Protein AF-A0A971KJ09-F1 (afdb_monomer)

Structure (mmCIF, N/CA/C/O backbone):
data_AF-A0A971KJ09-F1
#
_entry.id   AF-A0A971KJ09-F1
#
loop_
_atom_site.group_PDB
_atom_site.id
_atom_site.type_symbol
_atom_site.label_atom_id
_atom_site.label_alt_id
_atom_site.label_comp_id
_atom_site.label_asym_id
_atom_site.label_entity_id
_atom_site.label_seq_id
_atom_site.pdbx_PDB_ins_code
_atom_site.Cartn_x
_atom_site.Cartn_y
_atom_site.Cartn_z
_atom_site.occupancy
_atom_site.B_iso_or_equiv
_atom_site.auth_seq_id
_atom_site.auth_comp_id
_atom_site.auth_asym_id
_atom_site.auth_atom_id
_atom_site.pdbx_PDB_model_num
ATOM 1 N N . MET A 1 1 ? -15.770 -25.668 11.249 1.00 57.56 1 MET A N 1
ATOM 2 C CA . MET A 1 1 ? -14.343 -25.290 11.060 1.00 57.56 1 MET A CA 1
ATOM 3 C C . MET A 1 1 ? -14.126 -23.789 10.835 1.00 57.56 1 MET A C 1
ATOM 5 O O . MET A 1 1 ? -13.241 -23.232 11.472 1.00 57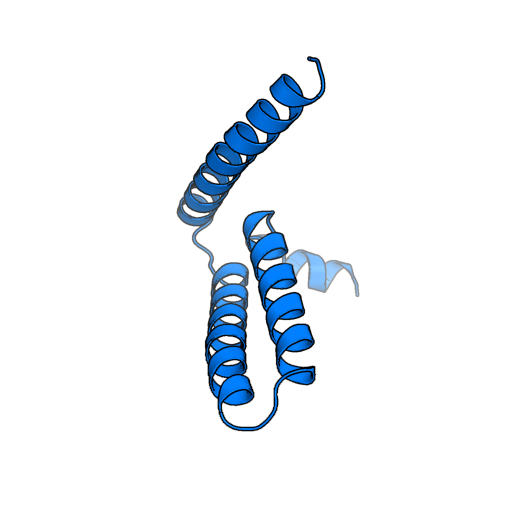.56 1 MET A O 1
ATOM 9 N N . LYS A 1 2 ? -14.954 -23.107 10.026 1.00 57.72 2 LYS A N 1
ATOM 10 C CA . LYS A 1 2 ? -14.852 -21.652 9.763 1.00 57.72 2 LYS A CA 1
ATOM 11 C C . LYS A 1 2 ? -14.829 -20.766 11.027 1.00 57.72 2 LYS A C 1
ATOM 13 O O . LYS A 1 2 ? -14.082 -19.799 11.076 1.00 57.72 2 LYS A O 1
ATOM 18 N N . GLN A 1 3 ? -15.556 -21.154 12.079 1.00 65.56 3 GLN A N 1
ATOM 19 C CA . GLN A 1 3 ? -15.652 -20.392 13.333 1.00 65.56 3 GLN A CA 1
ATOM 20 C C . GLN A 1 3 ? -14.357 -20.338 14.169 1.00 65.56 3 GLN A C 1
ATOM 22 O O . GLN A 1 3 ? -14.150 -19.384 14.915 1.00 65.56 3 GLN A O 1
ATOM 27 N N . LYS A 1 4 ? -13.467 -21.339 14.059 1.00 64.62 4 LYS A N 1
ATOM 28 C CA . LYS A 1 4 ? -12.178 -21.332 14.779 1.00 64.62 4 LYS A CA 1
ATOM 29 C C . LYS A 1 4 ? -11.193 -20.350 14.141 1.00 64.62 4 LYS A C 1
ATOM 31 O O . LYS A 1 4 ? -10.519 -19.614 14.853 1.00 64.62 4 LYS A O 1
ATOM 36 N N . LEU A 1 5 ? -11.173 -20.290 12.807 1.00 63.75 5 LEU A N 1
ATOM 37 C CA . LEU A 1 5 ? -10.350 -19.344 12.048 1.00 63.75 5 LEU A CA 1
ATOM 38 C C . LEU A 1 5 ? -10.810 -17.899 12.270 1.00 63.75 5 LEU A C 1
ATOM 40 O O . LEU A 1 5 ? -9.983 -17.027 12.521 1.00 63.75 5 LEU A O 1
ATOM 44 N N . SER A 1 6 ? -12.122 -17.649 12.270 1.00 62.31 6 SER A N 1
ATOM 45 C CA . SER A 1 6 ? -12.664 -16.316 12.546 1.00 62.31 6 SER A CA 1
ATOM 46 C C . SER A 1 6 ? -12.440 -15.871 13.994 1.00 62.31 6 SER A C 1
ATOM 48 O O . SER A 1 6 ? -12.142 -14.703 14.205 1.00 62.31 6 SER A O 1
ATOM 50 N N . ARG A 1 7 ? -12.491 -16.778 14.987 1.00 66.94 7 ARG A N 1
ATOM 51 C CA . ARG A 1 7 ? -12.094 -16.473 16.379 1.00 66.94 7 ARG A CA 1
ATOM 52 C C . ARG A 1 7 ? -10.595 -16.210 16.536 1.00 66.94 7 ARG A C 1
ATOM 54 O O . ARG A 1 7 ? -10.225 -15.366 17.338 1.00 66.94 7 ARG A O 1
ATOM 61 N N . PHE A 1 8 ? -9.740 -16.883 15.766 1.00 65.31 8 PHE A N 1
ATOM 62 C CA . PHE A 1 8 ? -8.291 -16.640 15.777 1.00 65.31 8 PHE A CA 1
ATOM 63 C C . PHE A 1 8 ? -7.899 -15.320 15.090 1.00 65.31 8 PHE A C 1
ATOM 65 O O . PHE A 1 8 ? -6.885 -14.712 15.426 1.00 65.31 8 PHE A O 1
ATOM 72 N N . MET A 1 9 ? -8.714 -14.871 14.133 1.00 62.06 9 MET A N 1
ATOM 73 C CA . MET A 1 9 ? -8.612 -13.553 13.495 1.00 62.06 9 MET A CA 1
ATOM 74 C C . MET A 1 9 ? -9.325 -12.444 14.282 1.00 62.06 9 MET A C 1
ATOM 76 O O . MET A 1 9 ? -9.103 -11.264 14.014 1.00 62.06 9 MET A O 1
ATOM 80 N N . TYR A 1 10 ? -10.154 -12.805 15.265 1.00 55.44 10 TYR A N 1
ATOM 81 C CA . TYR A 1 10 ? -10.861 -11.866 16.127 1.00 55.44 10 TYR A CA 1
ATOM 82 C C . TYR A 1 10 ? -9.845 -11.146 17.017 1.00 55.44 10 TYR A C 1
ATOM 84 O O . TYR A 1 10 ? -9.152 -11.766 17.820 1.00 55.44 10 TYR A O 1
ATOM 92 N N . GLY A 1 11 ? -9.708 -9.834 16.835 1.00 63.03 11 GLY A N 1
ATOM 93 C CA . GLY A 1 11 ? -8.681 -9.053 17.524 1.00 63.03 11 GLY A CA 1
ATOM 94 C C . GLY A 1 11 ? -7.331 -8.983 16.802 1.00 63.03 11 GLY A C 1
ATOM 95 O O . GLY A 1 11 ? -6.351 -8.578 17.426 1.00 63.03 11 GLY A O 1
ATOM 96 N N . ARG A 1 12 ? -7.265 -9.276 15.489 1.00 61.31 12 ARG A N 1
ATOM 97 C CA . ARG A 1 12 ? -6.178 -8.801 14.604 1.00 61.31 12 ARG A CA 1
ATOM 98 C C . ARG A 1 12 ? -6.648 -7.691 13.667 1.00 61.31 12 ARG A C 1
ATOM 100 O O . ARG A 1 12 ? -7.823 -7.627 13.307 1.00 61.31 12 ARG A O 1
ATOM 107 N N . TYR A 1 13 ? -5.725 -6.809 13.291 1.00 61.72 13 TYR A N 1
ATOM 108 C CA . TYR A 1 13 ? -5.977 -5.782 12.287 1.00 61.72 13 TYR A CA 1
ATOM 109 C C . TYR A 1 13 ? -6.117 -6.488 10.933 1.00 61.72 13 TYR A C 1
ATOM 111 O O . TYR A 1 13 ? -5.155 -7.053 10.421 1.00 61.72 13 TYR A O 1
ATOM 119 N N . GLY A 1 14 ? -7.343 -6.572 10.412 1.00 65.44 14 GLY A N 1
ATOM 120 C CA . GLY A 1 14 ? -7.614 -7.197 9.118 1.00 65.44 14 GLY A CA 1
ATOM 121 C C . GLY A 1 14 ? -6.950 -6.454 7.953 1.00 65.44 14 GLY A C 1
ATOM 122 O O . GLY A 1 14 ? -6.196 -5.500 8.136 1.00 65.44 14 GLY A O 1
ATOM 123 N N . ILE A 1 15 ? -7.259 -6.878 6.728 1.00 66.25 15 ILE A N 1
ATOM 124 C CA . ILE A 1 15 ? -6.757 -6.227 5.512 1.00 66.25 15 ILE A CA 1
ATOM 125 C C . ILE A 1 15 ? -7.405 -4.837 5.376 1.00 66.25 15 ILE A C 1
ATOM 127 O O . ILE A 1 15 ? -8.572 -4.723 4.993 1.00 66.25 15 ILE A O 1
ATOM 131 N N . ASP A 1 16 ? -6.646 -3.785 5.686 1.00 75.44 16 ASP A N 1
ATOM 132 C CA . ASP A 1 16 ? -7.037 -2.384 5.499 1.00 75.44 16 ASP A CA 1
ATOM 133 C C . ASP A 1 16 ? -6.656 -1.849 4.107 1.00 75.44 16 ASP A C 1
ATOM 135 O O . ASP A 1 16 ? -6.023 -2.530 3.297 1.00 75.44 16 ASP A O 1
ATOM 139 N N . GLU A 1 17 ? -7.077 -0.624 3.797 1.00 70.75 17 GLU A N 1
ATOM 140 C CA . GLU A 1 17 ? -6.918 -0.032 2.465 1.00 70.75 17 GLU A CA 1
ATOM 141 C C . GLU A 1 17 ? -5.451 0.230 2.101 1.00 70.75 17 GLU A C 1
ATOM 143 O O . GLU A 1 17 ? -5.046 -0.037 0.968 1.00 70.75 17 GLU A O 1
ATOM 148 N N . LEU A 1 18 ? -4.626 0.637 3.074 1.00 74.00 18 LEU A N 1
ATOM 149 C CA . LEU A 1 18 ? -3.180 0.737 2.884 1.00 74.00 18 LEU A CA 1
ATOM 150 C C . LEU A 1 18 ? -2.541 -0.636 2.616 1.00 74.00 18 LEU A C 1
ATOM 152 O O . LEU A 1 18 ? -1.683 -0.743 1.745 1.00 74.00 18 LEU A O 1
ATOM 156 N N . SER A 1 19 ? -2.968 -1.703 3.300 1.00 74.19 19 SER A N 1
ATOM 157 C CA . SER A 1 19 ? -2.452 -3.058 3.048 1.00 74.19 19 SER A CA 1
ATOM 158 C C . SER A 1 19 ? -2.895 -3.595 1.688 1.00 74.19 19 SER A C 1
ATOM 160 O O . SER A 1 19 ? -2.118 -4.291 1.035 1.00 74.19 19 SER A O 1
ATOM 162 N N . LYS A 1 20 ? -4.096 -3.234 1.209 1.00 78.25 20 LYS A N 1
ATOM 163 C CA . LYS A 1 20 ? -4.521 -3.519 -0.175 1.00 78.25 20 LYS A CA 1
ATOM 164 C C . LYS A 1 20 ? -3.626 -2.802 -1.178 1.00 78.25 20 LYS A C 1
ATOM 166 O O . LYS A 1 20 ? -3.144 -3.441 -2.107 1.00 78.25 20 LYS A O 1
ATOM 171 N N . PHE A 1 21 ? -3.359 -1.512 -0.970 1.00 80.19 21 PHE A N 1
ATOM 172 C CA . PHE A 1 21 ? -2.438 -0.752 -1.816 1.00 80.19 21 PHE A CA 1
ATOM 173 C C . PHE A 1 21 ? -1.042 -1.381 -1.837 1.00 80.19 21 PHE A C 1
ATOM 175 O O . PHE A 1 21 ? -0.496 -1.607 -2.911 1.00 80.19 21 PHE A O 1
ATOM 182 N N . LEU A 1 22 ? -0.500 -1.738 -0.669 1.00 77.38 22 LEU A N 1
ATOM 183 C CA . LEU A 1 22 ? 0.803 -2.393 -0.565 1.00 77.38 22 LEU A CA 1
ATOM 184 C C . LEU A 1 22 ? 0.829 -3.742 -1.293 1.00 77.38 22 LEU A C 1
ATOM 186 O O . LEU A 1 22 ? 1.807 -4.060 -1.962 1.00 77.38 22 LEU A O 1
ATOM 190 N N . SER A 1 23 ? -0.253 -4.516 -1.185 1.00 76.25 23 SER A N 1
ATOM 191 C CA . SER A 1 23 ? -0.393 -5.807 -1.866 1.00 76.25 23 SER A CA 1
ATOM 192 C C . SER A 1 23 ? -0.422 -5.632 -3.383 1.00 76.25 23 SER A C 1
ATOM 194 O O . SER A 1 23 ? 0.291 -6.342 -4.086 1.00 76.25 23 SER A O 1
ATOM 196 N N . TYR A 1 24 ? -1.177 -4.654 -3.896 1.00 81.62 24 TYR A N 1
ATOM 197 C CA . TYR A 1 24 ? -1.181 -4.326 -5.324 1.00 81.62 24 TYR A CA 1
ATOM 198 C C . TYR A 1 24 ? 0.169 -3.792 -5.801 1.00 81.62 24 TYR A C 1
ATOM 200 O O . TYR A 1 24 ? 0.616 -4.173 -6.877 1.00 81.62 24 TYR A O 1
ATOM 208 N N . ALA A 1 25 ? 0.847 -2.965 -5.002 1.00 80.75 25 ALA A N 1
ATOM 209 C CA . ALA A 1 25 ? 2.185 -2.473 -5.314 1.00 80.75 25 ALA A CA 1
ATOM 210 C C . ALA A 1 25 ? 3.203 -3.621 -5.380 1.00 80.75 25 ALA A C 1
ATOM 212 O O . ALA A 1 25 ? 3.981 -3.694 -6.326 1.00 80.75 25 ALA A O 1
ATOM 213 N N . CYS A 1 26 ? 3.157 -4.561 -4.430 1.00 78.81 26 CYS A N 1
ATOM 214 C CA . CYS A 1 26 ? 3.988 -5.766 -4.464 1.00 78.81 26 CYS A CA 1
ATOM 215 C C . CYS A 1 26 ? 3.672 -6.626 -5.692 1.00 78.81 26 CYS A C 1
ATOM 217 O O . CYS A 1 26 ? 4.590 -7.080 -6.367 1.00 78.81 26 CYS A O 1
ATOM 219 N N . LEU A 1 27 ? 2.390 -6.818 -6.017 1.00 82.25 27 LEU A N 1
ATOM 220 C CA . LEU A 1 27 ? 1.974 -7.568 -7.202 1.00 82.25 27 LEU A CA 1
ATOM 221 C C . LEU A 1 27 ? 2.490 -6.909 -8.489 1.00 82.25 27 LEU A C 1
ATOM 223 O O . LEU A 1 27 ? 3.027 -7.594 -9.353 1.00 82.25 27 LEU A O 1
ATOM 227 N N . ALA A 1 28 ? 2.377 -5.583 -8.592 1.00 83.06 28 ALA A N 1
ATOM 228 C CA . ALA A 1 28 ? 2.883 -4.813 -9.720 1.00 83.06 28 ALA A CA 1
ATOM 229 C C . ALA A 1 28 ? 4.410 -4.903 -9.825 1.00 83.06 28 ALA A C 1
ATOM 231 O O . ALA A 1 28 ? 4.919 -5.116 -10.918 1.00 83.06 28 ALA A O 1
ATOM 232 N N . LEU A 1 29 ? 5.140 -4.811 -8.708 1.00 79.25 29 LEU A N 1
ATOM 233 C CA . LEU A 1 29 ? 6.597 -4.986 -8.678 1.00 79.25 29 LEU A CA 1
ATOM 234 C C . LEU A 1 29 ? 7.013 -6.390 -9.122 1.00 79.25 29 LEU A C 1
ATOM 236 O O . LEU A 1 29 ? 7.943 -6.523 -9.912 1.00 79.25 29 LEU A O 1
ATOM 240 N N . ILE A 1 30 ? 6.312 -7.431 -8.662 1.00 78.62 30 ILE A N 1
ATOM 241 C CA . ILE A 1 30 ? 6.555 -8.814 -9.092 1.00 78.62 30 ILE A CA 1
ATOM 242 C C . ILE A 1 30 ? 6.281 -8.947 -10.588 1.00 78.62 30 ILE A C 1
ATOM 244 O O . ILE A 1 30 ? 7.129 -9.460 -11.312 1.00 78.62 30 ILE A O 1
ATOM 248 N N . PHE A 1 31 ? 5.141 -8.448 -11.063 1.00 81.69 31 PHE A N 1
ATOM 249 C CA . PHE A 1 31 ? 4.778 -8.499 -12.476 1.00 81.69 31 PHE A CA 1
ATOM 250 C C . PHE A 1 31 ? 5.814 -7.775 -13.338 1.00 81.69 31 PHE A C 1
ATOM 252 O O . PHE A 1 31 ? 6.298 -8.327 -14.319 1.00 81.69 31 PHE A O 1
ATOM 259 N N . LEU A 1 32 ? 6.238 -6.584 -12.915 1.00 79.69 32 LEU A N 1
ATOM 260 C CA . LEU A 1 32 ? 7.256 -5.790 -13.589 1.00 79.69 32 LEU A CA 1
ATOM 261 C C . LEU A 1 32 ? 8.617 -6.501 -13.584 1.00 79.69 32 LEU A C 1
ATOM 263 O O . LEU A 1 32 ? 9.300 -6.518 -14.602 1.00 79.69 32 LEU A O 1
ATOM 267 N N . SER A 1 33 ? 8.978 -7.171 -12.485 1.00 74.62 33 SER A N 1
ATOM 268 C CA . SER A 1 33 ? 10.227 -7.938 -12.381 1.00 74.62 33 SER A CA 1
ATOM 269 C C . SER A 1 33 ? 10.332 -9.089 -13.389 1.00 74.62 33 SER A C 1
ATOM 271 O O . SER A 1 33 ? 11.441 -9.516 -13.691 1.00 74.62 33 SER A O 1
ATOM 273 N N . VAL A 1 34 ? 9.208 -9.574 -13.935 1.00 77.62 34 VAL A N 1
ATOM 274 C CA . VAL A 1 34 ? 9.193 -10.610 -14.983 1.00 77.62 34 VAL A CA 1
ATOM 275 C C . VAL A 1 34 ? 9.615 -10.041 -16.343 1.00 7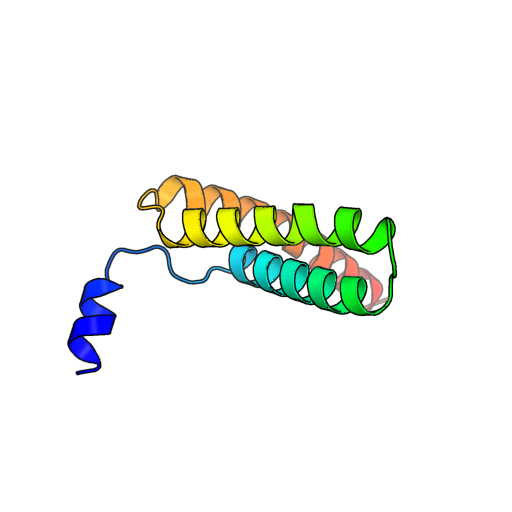7.62 34 VAL A C 1
ATOM 277 O O . VAL A 1 34 ? 10.185 -10.770 -17.152 1.00 77.62 34 VAL A O 1
ATOM 280 N N . PHE A 1 35 ? 9.395 -8.746 -16.589 1.00 79.94 35 PHE A N 1
ATOM 281 C CA . PHE A 1 35 ? 9.778 -8.089 -17.846 1.00 79.94 35 PHE A CA 1
ATOM 282 C C . PHE A 1 35 ? 11.250 -7.661 -17.884 1.00 79.94 35 PHE A C 1
ATOM 284 O O . PHE A 1 35 ? 11.805 -7.485 -18.967 1.00 79.94 35 PHE A O 1
ATOM 291 N N . PHE A 1 36 ? 11.902 -7.516 -16.728 1.00 75.06 36 PHE A N 1
ATOM 292 C CA . PHE A 1 36 ? 13.291 -7.070 -16.625 1.00 75.06 36 PHE A CA 1
ATOM 293 C C . PHE A 1 36 ? 14.242 -8.237 -16.302 1.00 75.06 36 PHE A C 1
ATOM 295 O O . PHE A 1 36 ? 14.011 -8.996 -15.362 1.00 75.06 36 PHE A O 1
ATOM 302 N N . ARG A 1 37 ? 15.340 -8.382 -17.059 1.00 72.44 37 ARG A N 1
ATOM 303 C CA . ARG A 1 37 ? 16.386 -9.398 -16.820 1.00 72.44 37 ARG A CA 1
ATOM 304 C C . ARG A 1 37 ? 17.592 -8.831 -16.057 1.00 72.44 37 ARG A C 1
ATOM 306 O O . ARG A 1 37 ? 17.796 -7.620 -15.986 1.00 72.44 37 ARG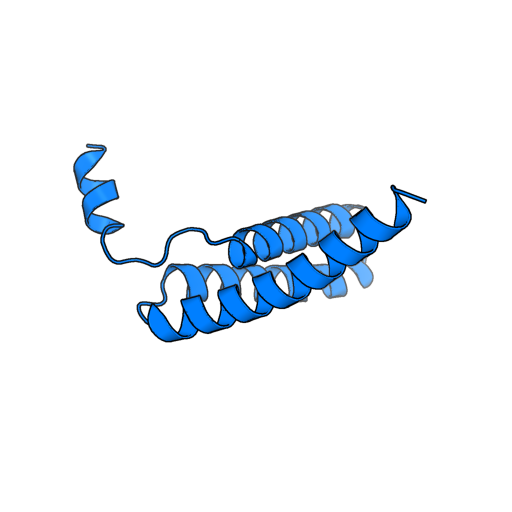 A O 1
ATOM 313 N N . 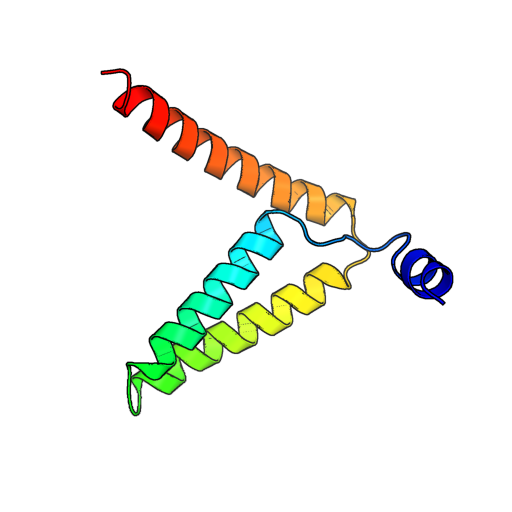ASP A 1 38 ? 18.356 -9.740 -15.453 1.00 73.38 38 ASP A N 1
ATOM 314 C CA . ASP A 1 38 ? 19.650 -9.509 -14.798 1.00 73.38 38 ASP A CA 1
ATOM 315 C C . ASP A 1 38 ? 19.615 -8.537 -13.603 1.00 73.38 38 ASP A C 1
ATOM 317 O O . ASP A 1 38 ? 19.052 -8.861 -12.554 1.00 73.38 38 ASP A O 1
ATOM 321 N N . ALA A 1 39 ? 20.217 -7.351 -13.721 1.00 67.81 39 ALA A N 1
ATOM 322 C CA . ALA A 1 39 ? 20.384 -6.417 -12.604 1.00 67.81 39 ALA A CA 1
ATOM 323 C C . ALA A 1 39 ? 19.061 -5.764 -12.165 1.00 67.81 39 ALA A C 1
ATOM 325 O O . ALA A 1 39 ? 18.805 -5.589 -10.972 1.00 67.81 39 ALA A O 1
ATOM 326 N N . ALA A 1 40 ? 18.178 -5.457 -13.118 1.00 69.25 40 ALA A N 1
ATOM 327 C CA . ALA A 1 40 ? 16.894 -4.817 -12.835 1.00 69.25 40 ALA A CA 1
ATOM 328 C C . ALA A 1 40 ? 15.925 -5.753 -12.089 1.00 69.25 40 ALA A C 1
ATOM 330 O O . ALA A 1 40 ? 15.108 -5.292 -11.291 1.00 69.25 40 ALA A O 1
ATOM 331 N N . ARG A 1 41 ? 16.071 -7.076 -12.253 1.00 73.50 41 ARG A N 1
ATOM 332 C CA . ARG A 1 41 ? 15.304 -8.061 -11.480 1.00 73.50 41 ARG A CA 1
ATOM 333 C C . ARG A 1 41 ? 15.638 -7.987 -9.994 1.00 73.50 41 ARG A C 1
ATOM 335 O O . ARG A 1 41 ? 14.722 -7.951 -9.183 1.00 73.50 41 ARG A O 1
ATOM 342 N N . PHE A 1 42 ? 16.919 -7.919 -9.628 1.00 72.31 42 PHE A N 1
ATOM 343 C CA . PHE A 1 42 ? 17.332 -7.807 -8.224 1.00 72.31 42 PHE A CA 1
ATOM 344 C C . PHE A 1 42 ? 16.847 -6.505 -7.581 1.00 72.31 42 PHE A C 1
ATOM 346 O O . PHE A 1 42 ? 16.331 -6.533 -6.463 1.00 72.31 42 PHE A O 1
ATOM 353 N N . VAL A 1 43 ? 16.940 -5.389 -8.310 1.00 77.69 43 VAL A N 1
ATOM 354 C CA . VAL A 1 43 ? 16.492 -4.070 -7.834 1.00 77.69 43 VAL A CA 1
ATOM 355 C C . VAL A 1 43 ? 14.979 -4.021 -7.606 1.00 77.69 43 VAL A C 1
ATOM 357 O O . VAL A 1 43 ? 14.537 -3.346 -6.685 1.00 77.69 43 VAL A O 1
ATOM 360 N N . LEU A 1 44 ? 14.179 -4.750 -8.390 1.00 73.31 44 LEU A N 1
ATOM 361 C CA . LEU A 1 44 ? 12.722 -4.830 -8.207 1.00 73.31 44 LEU A CA 1
ATOM 362 C C . LEU A 1 44 ? 12.304 -5.892 -7.179 1.00 73.31 44 LEU A C 1
ATOM 364 O O . LEU A 1 44 ? 11.321 -5.716 -6.458 1.00 73.31 44 LEU A O 1
ATOM 368 N N . PHE A 1 45 ? 13.055 -6.987 -7.081 1.00 74.12 45 PHE A N 1
ATOM 369 C CA . PHE A 1 45 ? 12.725 -8.121 -6.222 1.00 74.12 45 PHE A CA 1
ATOM 370 C C . PHE A 1 45 ? 13.007 -7.848 -4.738 1.00 74.12 45 PHE A C 1
ATOM 372 O O . PHE A 1 45 ? 12.192 -8.204 -3.886 1.00 74.12 45 PHE A O 1
ATOM 379 N N . LEU A 1 46 ? 14.114 -7.166 -4.414 1.00 79.75 46 LEU A N 1
ATOM 380 C CA . LEU A 1 46 ? 14.451 -6.790 -3.033 1.00 79.75 46 LEU A CA 1
ATOM 381 C C . LEU A 1 46 ? 13.349 -5.954 -2.345 1.00 79.75 46 LEU A C 1
ATOM 383 O O . LEU A 1 46 ? 12.880 -6.353 -1.274 1.00 79.75 46 LEU A O 1
ATOM 387 N N . PRO A 1 47 ? 12.890 -4.824 -2.925 1.00 79.06 47 PRO A N 1
ATOM 388 C CA . PRO A 1 47 ? 11.835 -4.018 -2.323 1.00 79.06 47 PRO A CA 1
ATOM 389 C C . PRO A 1 47 ? 10.482 -4.734 -2.335 1.00 79.06 47 PRO A C 1
ATOM 391 O O . PRO A 1 47 ? 9.693 -4.522 -1.416 1.00 79.06 47 PRO A O 1
ATOM 394 N N . ALA A 1 48 ? 10.217 -5.615 -3.308 1.00 77.25 48 ALA A N 1
ATOM 395 C CA . ALA A 1 48 ? 9.009 -6.439 -3.304 1.00 77.25 48 ALA A CA 1
ATOM 396 C C . ALA A 1 48 ? 8.972 -7.373 -2.084 1.00 77.25 48 ALA A C 1
ATOM 398 O O . ALA A 1 48 ? 7.972 -7.401 -1.369 1.00 77.25 48 ALA A O 1
ATOM 399 N N . ILE A 1 49 ? 10.071 -8.078 -1.787 1.00 80.56 49 ILE A N 1
ATOM 40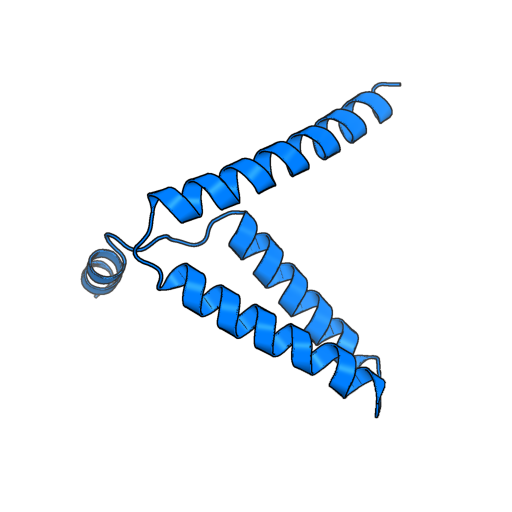0 C CA . ILE A 1 49 ? 10.174 -8.921 -0.585 1.00 80.56 49 ILE A CA 1
ATOM 401 C C . ILE A 1 49 ? 10.066 -8.081 0.688 1.00 80.56 49 ILE A C 1
ATOM 403 O O . ILE A 1 49 ? 9.315 -8.443 1.593 1.00 80.56 49 ILE A O 1
ATOM 407 N N . ALA A 1 50 ? 10.775 -6.953 0.767 1.00 83.31 50 ALA A N 1
ATOM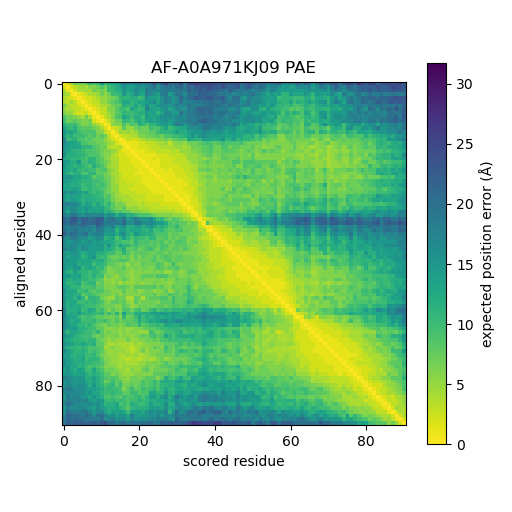 408 C CA . ALA A 1 50 ? 10.712 -6.076 1.935 1.00 83.31 50 ALA A CA 1
ATOM 409 C C . ALA A 1 50 ? 9.284 -5.553 2.182 1.00 83.31 50 ALA A C 1
ATOM 411 O O . ALA A 1 50 ? 8.805 -5.560 3.318 1.00 83.31 50 ALA A O 1
ATOM 412 N N . GLY A 1 51 ? 8.571 -5.168 1.117 1.00 80.88 51 GLY A N 1
ATOM 413 C CA . GLY A 1 51 ? 7.165 -4.769 1.173 1.00 80.88 51 GLY A CA 1
ATOM 414 C C . GLY A 1 51 ? 6.254 -5.906 1.635 1.00 80.88 51 GLY A C 1
ATOM 415 O O . GLY A 1 51 ? 5.366 -5.692 2.462 1.00 80.88 51 GLY A O 1
ATOM 416 N N . LEU A 1 52 ? 6.520 -7.132 1.184 1.00 79.44 52 LEU A N 1
ATOM 417 C CA . LEU A 1 52 ? 5.768 -8.322 1.575 1.00 79.44 52 LEU A CA 1
ATOM 418 C C . LEU A 1 52 ? 5.978 -8.649 3.062 1.00 79.44 52 LEU A C 1
ATOM 420 O O . LEU A 1 52 ? 5.000 -8.834 3.788 1.00 79.44 52 LEU A O 1
ATOM 424 N N . ILE A 1 53 ? 7.219 -8.601 3.555 1.00 82.50 53 ILE A N 1
ATOM 425 C CA . ILE A 1 53 ? 7.545 -8.760 4.984 1.00 82.50 53 ILE A CA 1
ATOM 426 C C . ILE A 1 53 ? 6.854 -7.677 5.820 1.00 82.50 53 ILE A C 1
ATOM 428 O O . ILE A 1 53 ? 6.220 -7.986 6.831 1.00 82.50 53 ILE A O 1
ATOM 432 N N . TYR A 1 54 ? 6.913 -6.416 5.385 1.00 81.81 54 TYR A N 1
ATOM 433 C CA . TYR A 1 54 ? 6.239 -5.316 6.075 1.00 81.81 54 TYR A CA 1
ATOM 434 C C . TYR A 1 54 ? 4.717 -5.508 6.110 1.00 81.81 54 TYR A C 1
ATOM 436 O O . TYR A 1 54 ? 4.092 -5.283 7.149 1.00 81.81 54 TYR A O 1
ATOM 444 N N . SER A 1 55 ? 4.115 -5.982 5.013 1.00 77.00 55 SER A N 1
ATOM 445 C CA . SER A 1 55 ? 2.680 -6.281 4.956 1.00 77.00 55 SER A CA 1
ATOM 446 C C . SER A 1 55 ? 2.284 -7.364 5.967 1.00 77.00 55 SER A C 1
ATOM 448 O O . SER A 1 55 ? 1.321 -7.185 6.714 1.00 77.00 55 SER A O 1
ATOM 450 N N . TYR A 1 56 ? 3.084 -8.429 6.093 1.00 76.31 56 TYR A N 1
ATOM 451 C CA . TYR A 1 56 ? 2.873 -9.488 7.082 1.00 76.31 56 TYR A CA 1
ATOM 452 C C . TYR A 1 56 ? 3.030 -8.978 8.513 1.00 76.31 56 TYR A C 1
ATOM 454 O O . TYR A 1 56 ? 2.177 -9.248 9.360 1.00 76.31 56 TYR A O 1
ATOM 462 N N . TYR A 1 57 ? 4.075 -8.190 8.779 1.00 77.19 57 TYR A N 1
ATOM 463 C CA . TYR A 1 57 ? 4.276 -7.559 10.082 1.00 77.19 57 TYR A CA 1
ATOM 464 C C . TYR A 1 57 ? 3.083 -6.677 10.473 1.00 77.19 57 TYR A C 1
ATOM 466 O O . TYR A 1 57 ? 2.656 -6.668 11.627 1.00 77.19 57 TYR A O 1
ATOM 474 N N . ARG A 1 58 ? 2.491 -5.971 9.504 1.00 73.38 58 ARG A N 1
ATOM 475 C CA . ARG A 1 58 ? 1.327 -5.104 9.714 1.00 73.38 58 ARG A CA 1
ATOM 476 C C . ARG A 1 58 ? 0.055 -5.888 10.031 1.00 73.38 58 ARG A C 1
ATOM 478 O O . ARG A 1 58 ? -0.653 -5.506 10.958 1.00 73.38 58 ARG A O 1
ATOM 485 N N . ILE A 1 59 ? -0.183 -7.002 9.335 1.00 69.44 59 ILE A N 1
ATOM 486 C CA . ILE A 1 59 ? -1.320 -7.912 9.579 1.00 69.44 59 ILE A CA 1
ATOM 487 C C . ILE A 1 59 ? -1.209 -8.587 10.958 1.00 69.44 59 ILE A C 1
ATOM 489 O O . ILE A 1 59 ? -2.211 -8.804 11.640 1.00 69.44 59 ILE A O 1
ATOM 493 N N . PHE A 1 60 ? 0.012 -8.903 11.396 1.00 67.88 60 PHE A N 1
ATOM 494 C CA . PHE A 1 60 ? 0.266 -9.497 12.713 1.00 67.88 60 PHE A CA 1
ATOM 495 C C . PHE A 1 60 ? 0.402 -8.473 13.852 1.00 67.88 60 PHE A C 1
ATOM 497 O O . PHE A 1 60 ? 0.429 -8.863 15.021 1.00 67.88 60 PHE A O 1
ATOM 504 N N . SER A 1 61 ? 0.443 -7.174 13.551 1.00 66.69 61 SER A N 1
ATOM 505 C CA . SER A 1 61 ? 0.569 -6.124 14.561 1.00 66.69 61 SER A CA 1
ATOM 506 C C . SER A 1 61 ? -0.720 -5.996 15.385 1.00 66.69 61 SER A C 1
ATOM 508 O O . SER A 1 61 ? -1.806 -5.786 14.848 1.00 66.69 61 SER A O 1
ATOM 510 N N . LYS A 1 62 ? -0.599 -6.089 16.716 1.00 65.25 62 LYS A N 1
ATOM 511 C CA . LYS A 1 62 ? -1.708 -5.871 17.666 1.00 65.25 62 LYS A CA 1
ATOM 512 C C . LYS A 1 62 ? -2.002 -4.389 17.948 1.00 65.25 62 LYS A C 1
ATOM 514 O O . LYS A 1 62 ? -3.000 -4.089 18.594 1.00 65.25 62 LYS A O 1
ATOM 519 N N . ASP A 1 63 ? -1.175 -3.461 17.466 1.00 73.25 63 ASP A N 1
ATOM 520 C CA . ASP A 1 63 ? -1.303 -2.022 17.744 1.00 73.25 63 ASP A CA 1
ATOM 521 C C . ASP A 1 63 ? -2.374 -1.353 16.854 1.00 73.25 63 ASP A C 1
ATOM 523 O O . ASP A 1 63 ? -2.085 -0.565 15.950 1.00 73.25 63 ASP A O 1
ATOM 527 N N . PHE A 1 64 ? -3.652 -1.636 17.130 1.00 69.06 64 PHE A N 1
ATOM 528 C CA . PHE A 1 64 ? -4.803 -1.105 16.381 1.00 69.06 64 PHE A CA 1
ATOM 529 C C . PHE A 1 64 ? -4.805 0.421 16.245 1.00 69.06 64 PHE A C 1
ATOM 531 O O . PHE A 1 64 ? -5.152 0.939 15.185 1.00 69.06 64 PHE A O 1
ATOM 538 N N . SER A 1 65 ? -4.452 1.143 17.314 1.00 71.56 65 SER A N 1
ATOM 539 C CA . SER A 1 65 ? -4.510 2.609 17.338 1.00 71.56 65 SER A CA 1
ATOM 540 C C . SER A 1 65 ? -3.495 3.228 16.374 1.00 71.56 65 SER A C 1
ATOM 542 O O . SER A 1 65 ? -3.864 4.032 15.517 1.00 71.56 65 SER A O 1
ATOM 544 N N . LYS A 1 66 ? -2.235 2.774 16.424 1.00 77.19 66 LYS A N 1
ATOM 545 C CA . LYS A 1 66 ? -1.179 3.259 15.522 1.00 77.19 66 LYS A CA 1
ATOM 546 C C . LYS A 1 66 ? -1.494 2.929 14.061 1.00 77.19 66 LYS A C 1
ATOM 548 O O . LYS A 1 66 ? -1.358 3.792 13.200 1.00 77.19 66 LYS A O 1
ATOM 553 N N . ARG A 1 67 ? -2.003 1.722 13.777 1.00 73.06 67 ARG A N 1
ATOM 554 C CA . ARG A 1 67 ? -2.361 1.312 12.404 1.00 73.06 67 ARG A CA 1
ATOM 555 C C . ARG A 1 67 ? -3.556 2.069 11.837 1.00 73.06 67 ARG A C 1
ATOM 557 O O . ARG A 1 67 ? -3.518 2.451 10.669 1.00 73.06 67 ARG A O 1
ATOM 564 N N . ARG A 1 68 ? -4.564 2.387 12.660 1.00 73.25 68 ARG A N 1
ATOM 565 C CA . ARG A 1 68 ? -5.655 3.289 12.246 1.00 73.25 68 ARG A CA 1
ATOM 566 C C . ARG A 1 68 ? -5.143 4.679 11.909 1.00 73.25 6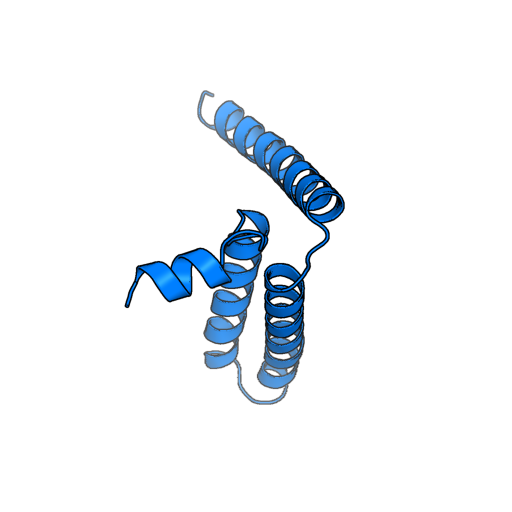8 ARG A C 1
ATOM 568 O O . ARG A 1 68 ? -5.590 5.231 10.915 1.00 73.25 68 ARG A O 1
ATOM 575 N N . GLN A 1 69 ? -4.216 5.231 12.691 1.00 83.38 69 GLN A N 1
ATOM 576 C CA . GLN A 1 69 ? -3.650 6.552 12.402 1.00 83.38 69 GLN A CA 1
ATOM 577 C C . GLN A 1 69 ? -2.856 6.560 11.089 1.00 83.38 69 GLN A C 1
ATOM 579 O O . GLN A 1 69 ? -3.017 7.477 10.287 1.00 83.38 69 GLN A O 1
ATOM 584 N N . GLU A 1 70 ? -2.049 5.528 10.827 1.00 80.31 70 GLU A N 1
ATOM 585 C CA . GLU A 1 70 ? -1.367 5.357 9.535 1.00 80.31 70 GLU A CA 1
ATOM 586 C C . GLU A 1 70 ? -2.365 5.276 8.368 1.00 80.31 70 GLU A C 1
ATOM 588 O O . GLU A 1 70 ? -2.219 5.993 7.378 1.00 80.31 70 GLU A O 1
ATOM 593 N N . ASN A 1 71 ? -3.403 4.439 8.488 1.00 83.38 71 ASN A N 1
ATOM 594 C CA . ASN A 1 71 ? -4.409 4.281 7.436 1.00 83.38 71 ASN A CA 1
ATOM 595 C C . ASN A 1 71 ? -5.249 5.556 7.244 1.00 83.38 71 ASN A C 1
ATOM 597 O O . ASN A 1 71 ? -5.565 5.913 6.116 1.00 83.38 71 ASN A O 1
ATOM 601 N N . ALA A 1 72 ? -5.561 6.284 8.320 1.00 82.81 72 ALA A N 1
ATOM 602 C CA . ALA A 1 72 ? -6.265 7.564 8.253 1.00 82.81 72 ALA A CA 1
ATOM 603 C C . ALA A 1 72 ? -5.439 8.631 7.519 1.00 82.81 72 ALA A C 1
ATOM 605 O O . ALA A 1 72 ? -5.981 9.359 6.689 1.00 82.81 72 ALA A O 1
ATOM 606 N N . LYS A 1 73 ? -4.120 8.690 7.756 1.00 84.62 73 LYS A N 1
ATOM 607 C CA . LYS A 1 73 ? -3.212 9.567 6.996 1.00 84.62 73 LYS A CA 1
ATOM 608 C C . LYS A 1 73 ? -3.198 9.207 5.509 1.00 84.62 73 LYS A C 1
ATOM 610 O O . LYS A 1 73 ? -3.287 10.103 4.672 1.00 84.62 73 LYS A O 1
ATOM 615 N N . TYR A 1 74 ? -3.134 7.914 5.181 1.00 82.75 74 TYR A N 1
ATOM 616 C CA . TYR A 1 74 ? -3.203 7.441 3.795 1.00 82.75 74 TYR A CA 1
ATOM 617 C C . TYR A 1 74 ? -4.533 7.813 3.125 1.00 82.75 74 TYR A C 1
ATOM 619 O O . TYR 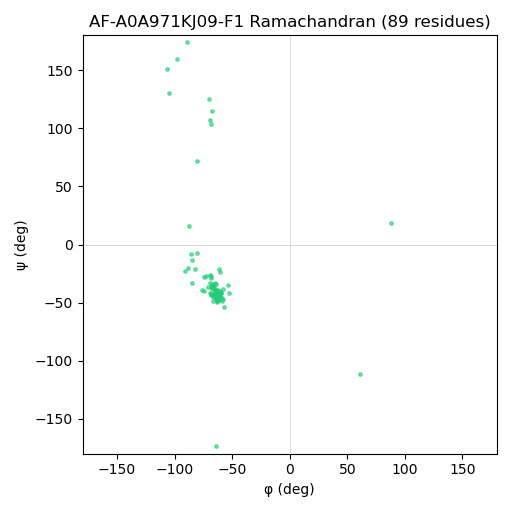A 1 74 ? -4.538 8.382 2.036 1.00 82.75 74 TYR A O 1
ATOM 627 N N . LEU A 1 75 ? -5.656 7.565 3.801 1.00 83.25 75 LEU A N 1
ATOM 628 C CA . LEU A 1 75 ? -6.999 7.916 3.336 1.00 83.25 75 LEU A CA 1
ATOM 629 C C . LEU A 1 75 ? -7.162 9.417 3.102 1.00 83.25 75 LEU A C 1
ATOM 631 O O . LEU A 1 75 ? -7.746 9.810 2.100 1.00 83.25 75 LEU A O 1
ATOM 635 N N . HIS A 1 76 ? -6.623 10.251 3.991 1.00 85.19 76 HIS A N 1
ATOM 636 C CA . HIS A 1 76 ? -6.665 11.703 3.836 1.00 85.19 76 HIS A CA 1
ATOM 637 C C . HIS A 1 76 ? -5.843 12.181 2.630 1.00 85.19 76 HIS A C 1
ATOM 639 O O . HIS A 1 76 ? -6.237 13.103 1.920 1.00 85.19 76 HIS A O 1
ATOM 645 N N . LEU A 1 77 ? -4.700 11.546 2.358 1.00 81.44 77 LEU A N 1
ATOM 646 C CA . LEU A 1 77 ? -3.919 11.843 1.159 1.00 81.44 77 LEU A CA 1
ATOM 647 C C . LEU A 1 77 ? -4.653 11.389 -0.111 1.00 81.44 77 LEU A C 1
ATOM 649 O O . LEU A 1 77 ? -4.731 12.140 -1.084 1.00 81.44 77 LEU A O 1
ATOM 653 N N . LYS A 1 78 ? -5.236 10.187 -0.080 1.00 81.94 78 LYS A N 1
ATOM 654 C CA . LYS A 1 78 ? -6.016 9.624 -1.185 1.00 81.94 78 LYS A CA 1
ATOM 655 C C . LYS A 1 78 ? -7.251 10.471 -1.495 1.00 81.94 78 LYS A C 1
ATOM 657 O O . LYS A 1 78 ? -7.477 10.800 -2.653 1.00 81.94 78 LYS A O 1
ATOM 662 N N . SER A 1 79 ? -8.004 10.892 -0.479 1.00 80.06 79 SER A N 1
ATOM 663 C CA . SER A 1 79 ? -9.215 11.700 -0.655 1.00 80.06 79 SER A CA 1
ATOM 664 C C . SER A 1 79 ? -8.923 13.072 -1.260 1.00 80.06 79 SER A C 1
ATOM 666 O O . SER A 1 79 ? -9.714 13.554 -2.068 1.00 80.06 79 SER A O 1
ATOM 668 N N . ARG A 1 80 ? -7.772 13.685 -0.948 1.00 75.88 80 ARG A N 1
ATOM 669 C CA . ARG A 1 80 ? -7.315 14.912 -1.624 1.00 75.88 80 ARG A CA 1
ATOM 670 C C . ARG A 1 80 ? -7.073 14.681 -3.113 1.00 75.88 80 ARG A C 1
ATOM 672 O O . ARG A 1 80 ? -7.462 15.517 -3.923 1.00 75.88 80 ARG A O 1
ATOM 679 N N . PHE A 1 81 ? -6.464 13.553 -3.466 1.00 73.94 81 PHE A N 1
ATOM 680 C CA . PHE A 1 81 ? -6.202 13.193 -4.858 1.00 73.94 81 PHE A CA 1
ATOM 681 C C . PHE A 1 81 ? -7.495 12.876 -5.623 1.00 73.94 81 PHE A C 1
ATOM 683 O O . PHE A 1 81 ? -7.688 13.355 -6.739 1.00 73.94 81 PHE A O 1
ATOM 690 N N . ASP A 1 82 ? -8.413 12.133 -5.001 1.00 76.88 82 ASP A N 1
ATOM 691 C CA . ASP A 1 82 ? -9.718 11.792 -5.576 1.00 76.88 82 ASP A CA 1
ATOM 692 C C . ASP A 1 82 ? -10.624 13.026 -5.719 1.00 76.88 82 ASP A C 1
ATOM 694 O O . ASP A 1 82 ? -11.321 13.165 -6.723 1.00 76.88 82 ASP A O 1
ATOM 698 N N . ASN A 1 83 ? -10.598 13.960 -4.760 1.00 74.31 83 ASN A N 1
ATOM 699 C CA . ASN A 1 83 ? -11.305 15.238 -4.886 1.00 74.31 83 ASN A CA 1
ATOM 700 C C . ASN A 1 83 ? -10.733 16.095 -6.013 1.00 74.31 83 ASN A C 1
ATOM 702 O O . ASN A 1 83 ? -11.499 16.659 -6.784 1.00 74.31 83 ASN A O 1
ATOM 706 N N . TRP A 1 84 ? -9.409 16.159 -6.152 1.00 72.44 84 TRP A N 1
ATOM 707 C CA . TRP A 1 84 ? -8.787 16.879 -7.262 1.00 72.44 84 TRP A CA 1
ATOM 708 C C . TRP A 1 84 ? -9.130 16.259 -8.624 1.00 72.44 84 TRP A C 1
ATOM 710 O O . TRP A 1 84 ? -9.439 16.984 -9.566 1.00 72.44 84 TRP A O 1
ATOM 720 N N . ARG A 1 85 ? -9.153 14.921 -8.724 1.00 70.31 85 ARG A N 1
ATOM 721 C CA . ARG A 1 85 ? -9.620 14.218 -9.932 1.00 70.31 85 ARG A CA 1
ATOM 722 C C . ARG A 1 85 ? -11.083 14.513 -10.249 1.00 70.31 85 ARG A C 1
ATOM 724 O O . ARG A 1 85 ? -11.390 14.712 -11.416 1.00 70.31 85 ARG A O 1
ATOM 731 N N . ARG A 1 86 ? -11.963 14.546 -9.241 1.00 72.69 86 ARG A N 1
ATOM 732 C CA . ARG A 1 86 ? -13.386 14.886 -9.422 1.00 72.69 86 ARG A CA 1
ATOM 733 C C . ARG A 1 86 ? -13.568 16.311 -9.933 1.00 72.69 86 ARG A C 1
ATOM 735 O O . ARG A 1 86 ? -14.170 16.497 -10.978 1.00 72.69 86 ARG A O 1
ATOM 742 N N . LEU A 1 87 ? -12.916 17.283 -9.297 1.00 74.75 87 LEU A N 1
ATOM 743 C CA . LEU A 1 87 ? -12.964 18.691 -9.713 1.00 74.75 87 LEU A CA 1
ATOM 744 C C . LEU A 1 87 ? -12.439 18.937 -11.137 1.00 74.75 87 LEU A C 1
ATOM 746 O O . LEU A 1 87 ? -12.781 19.943 -11.745 1.00 74.75 87 LEU A O 1
ATOM 750 N N . ARG A 1 88 ? -11.591 18.047 -11.662 1.00 68.31 88 ARG A N 1
ATOM 751 C CA . ARG A 1 88 ? -11.068 18.121 -13.032 1.00 68.31 88 ARG A CA 1
ATOM 752 C C . ARG A 1 88 ? -11.963 17.417 -14.066 1.00 68.31 88 ARG A C 1
ATOM 754 O O . ARG A 1 88 ? -11.804 17.682 -15.247 1.00 68.31 88 ARG A O 1
ATOM 761 N N . LEU A 1 89 ? -12.837 16.502 -13.644 1.00 70.19 89 LEU A N 1
ATOM 762 C CA . LEU A 1 89 ? -13.775 15.788 -14.523 1.00 70.19 89 LEU A CA 1
ATOM 763 C C . LEU A 1 89 ? -15.124 16.507 -14.649 1.00 70.19 89 LEU A C 1
ATOM 765 O O . LEU A 1 89 ? -15.815 16.299 -15.638 1.00 70.19 89 LEU A O 1
ATOM 769 N N . ASP A 1 90 ? -15.469 17.349 -13.673 1.00 64.81 90 ASP A N 1
ATOM 770 C CA . ASP A 1 90 ? -16.673 18.192 -13.676 1.00 64.81 90 ASP A CA 1
ATOM 771 C C . ASP A 1 90 ? -16.456 19.557 -14.380 1.00 64.81 90 ASP A C 1
ATOM 773 O O . ASP A 1 90 ? -17.244 20.483 -14.180 1.00 64.81 90 ASP A O 1
ATOM 777 N N . MET A 1 91 ? -15.378 19.705 -15.165 1.00 55.75 91 MET A N 1
ATOM 778 C CA . MET A 1 91 ? -14.976 20.941 -15.859 1.00 55.75 91 MET A CA 1
ATOM 779 C C . MET A 1 91 ? -14.938 20.750 -17.375 1.00 55.75 91 MET A C 1
ATOM 781 O O . MET A 1 91 ? -14.515 19.655 -17.812 1.00 55.75 91 MET A O 1
#

Sequence (91 aa):
MKQKLSRFMYGRYGIDELSKFLSYACLALIFLSVFFRDAARFVLFLPAIAGLIYSYYRIFSKDFSKRRQENAKYLHLKSRFDNWRRLRLDM

Secondary structure (DSSP, 8-state):
-HHHHHHHHTTS----HHHHHHHHHHHHHHHHHHH--THHHHHHHHHHHHHHHHHHHHHH---HHHHHHHHHHHHHHHHHHHHHHHHHH--

Foldseek 3Di:
DVVVVVVVLVQWDPCAPVLVVLVVQLVVLVVVLVVDDDPVVVVSVVVSVVSVVVSVCNRRDNCPPVNVVVRVVVVVVVVVVVVVVVVVVVD

Radius of gyration: 17.25 Å; Cα contacts (8 Å, |Δi|>4): 45; chains: 1; bounding box: 37×46×36 Å

Mean predicted aligned error: 9.6 Å

pLDDT: mean 73.92, std 7.23, range [55.44, 85.19]

Solvent-accessible surface area (backbone atoms only — not comparable to full-atom values): 5086 Å² total; per-residue (Å²): 116,72,66,60,57,53,56,71,48,58,86,47,46,70,92,44,72,60,53,50,51,51,50,52,51,33,50,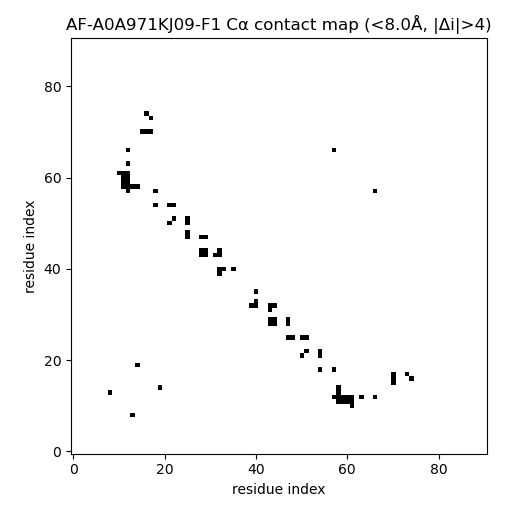49,32,53,58,53,30,72,78,36,69,75,70,54,23,54,67,33,46,53,56,27,52,53,50,51,53,50,49,53,53,54,45,70,35,74,58,58,68,64,53,48,53,54,41,50,54,50,50,55,55,48,50,54,51,52,49,53,52,47,65,59,67,79,103